Protein AF-A0A3B9GNB4-F1 (afdb_monomer)

Mean predicted aligned error: 7.54 Å

Structure (mmCIF, N/CA/C/O backbone):
data_AF-A0A3B9GNB4-F1
#
_entry.id   AF-A0A3B9GNB4-F1
#
loop_
_atom_site.group_PDB
_atom_site.id
_atom_site.type_symbol
_atom_site.label_atom_id
_atom_site.label_alt_id
_atom_site.label_comp_id
_atom_site.label_asym_id
_atom_site.label_entity_id
_atom_site.label_seq_id
_atom_site.pdbx_PDB_ins_code
_atom_site.Cartn_x
_atom_site.Cartn_y
_atom_site.Cartn_z
_atom_site.occupancy
_atom_site.B_iso_or_equiv
_atom_site.auth_seq_id
_atom_site.auth_comp_id
_atom_site.auth_asym_id
_atom_s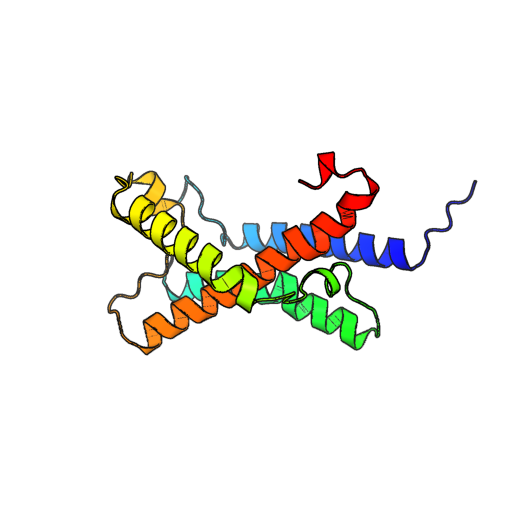ite.auth_atom_id
_atom_site.pdbx_PDB_model_num
ATOM 1 N N . MET A 1 1 ? 8.807 8.577 -39.989 1.00 37.34 1 MET A N 1
ATOM 2 C CA . MET A 1 1 ? 9.411 8.464 -38.647 1.00 37.34 1 MET A CA 1
ATOM 3 C C . MET A 1 1 ? 8.564 7.477 -37.866 1.00 37.34 1 MET A C 1
ATOM 5 O O . MET A 1 1 ? 7.540 7.846 -37.312 1.00 37.34 1 MET A O 1
ATOM 9 N N . THR A 1 2 ? 8.899 6.197 -37.976 1.00 40.16 2 THR A N 1
ATOM 10 C CA . THR A 1 2 ? 8.177 5.099 -37.331 1.00 40.16 2 THR A CA 1
ATOM 11 C C . THR A 1 2 ? 8.784 4.955 -35.944 1.00 40.16 2 THR A C 1
ATOM 13 O O . THR A 1 2 ? 9.951 4.590 -35.833 1.00 40.16 2 THR A O 1
ATOM 16 N N . ILE A 1 3 ? 8.049 5.335 -34.900 1.00 48.34 3 ILE A N 1
ATOM 17 C CA . ILE A 1 3 ? 8.491 5.140 -33.517 1.00 48.34 3 ILE A CA 1
ATOM 18 C C . ILE A 1 3 ? 8.383 3.637 -33.257 1.00 48.34 3 ILE A C 1
ATOM 20 O O . ILE A 1 3 ? 7.297 3.119 -33.008 1.00 48.34 3 ILE A O 1
ATOM 24 N N . ALA 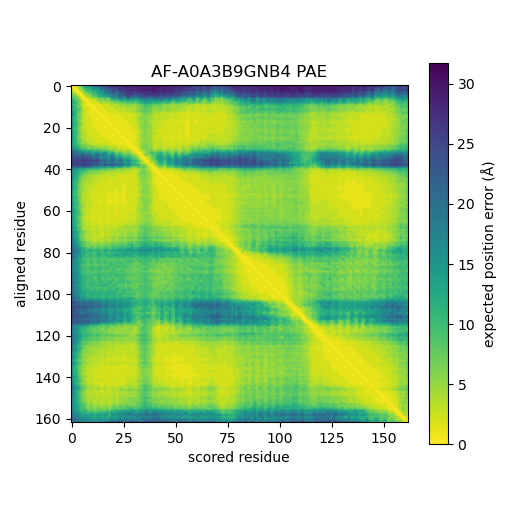A 1 4 ? 9.494 2.921 -33.405 1.00 44.78 4 ALA A N 1
ATOM 25 C CA . ALA A 1 4 ? 9.618 1.592 -32.838 1.00 44.78 4 ALA A CA 1
ATOM 26 C C . ALA A 1 4 ? 9.684 1.789 -31.321 1.00 44.78 4 ALA A C 1
ATOM 28 O O . ALA A 1 4 ? 10.707 2.224 -30.805 1.00 44.78 4 ALA A O 1
ATOM 29 N N . LEU A 1 5 ? 8.564 1.569 -30.630 1.00 53.25 5 LEU A N 1
ATOM 30 C CA . LEU A 1 5 ? 8.563 1.502 -29.173 1.00 53.25 5 LEU A CA 1
ATOM 31 C C . LEU A 1 5 ? 9.464 0.333 -28.780 1.00 53.25 5 LEU A C 1
ATOM 33 O O . LEU A 1 5 ? 9.232 -0.798 -29.221 1.00 53.25 5 LEU A O 1
ATOM 37 N N . GLU A 1 6 ? 10.504 0.601 -27.994 1.00 68.75 6 GLU A N 1
ATOM 38 C CA . GLU A 1 6 ? 11.316 -0.473 -27.440 1.00 68.75 6 GLU A CA 1
ATOM 39 C C . GLU A 1 6 ? 10.413 -1.355 -26.565 1.00 68.75 6 GLU A C 1
ATOM 41 O O . GLU A 1 6 ? 9.474 -0.880 -25.923 1.00 68.75 6 GLU A O 1
ATOM 46 N N . SER A 1 7 ? 10.661 -2.666 -26.533 1.00 70.12 7 SER A N 1
ATOM 47 C CA . SER A 1 7 ? 9.816 -3.616 -25.791 1.00 70.12 7 SER A CA 1
ATOM 48 C C . SER A 1 7 ? 9.641 -3.241 -24.314 1.00 70.12 7 SER A C 1
ATOM 50 O O . SER A 1 7 ? 8.627 -3.576 -23.706 1.00 70.12 7 SER A O 1
ATOM 52 N N . ASN A 1 8 ? 10.610 -2.521 -23.744 1.00 76.06 8 ASN A N 1
ATOM 53 C CA . ASN A 1 8 ? 10.569 -2.023 -22.375 1.00 76.06 8 ASN A CA 1
ATOM 54 C C . ASN A 1 8 ? 9.512 -0.917 -22.176 1.00 76.06 8 ASN A C 1
ATOM 56 O O . ASN A 1 8 ? 8.789 -0.940 -21.181 1.00 76.06 8 ASN A O 1
ATOM 60 N N . ASP A 1 9 ? 9.349 -0.012 -23.145 1.00 80.31 9 ASP A N 1
ATOM 61 C CA . ASP A 1 9 ? 8.367 1.081 -23.083 1.00 80.31 9 ASP A CA 1
ATOM 62 C C . ASP A 1 9 ? 6.933 0.545 -23.124 1.00 80.31 9 ASP A C 1
ATOM 64 O O . ASP A 1 9 ? 6.044 1.038 -22.424 1.00 80.31 9 ASP A O 1
ATOM 68 N N . LEU A 1 10 ? 6.708 -0.513 -23.909 1.00 84.06 10 LEU A N 1
ATOM 69 C CA . LEU A 1 10 ? 5.419 -1.202 -23.978 1.00 84.06 10 LEU A CA 1
ATOM 70 C C . LEU A 1 10 ? 5.070 -1.894 -22.655 1.00 84.06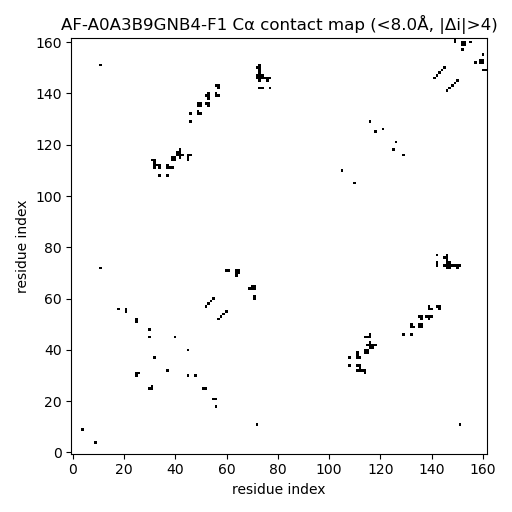 10 LEU A C 1
ATOM 72 O O . LEU A 1 10 ? 3.933 -1.788 -22.195 1.00 84.06 10 LEU A O 1
ATOM 76 N N . ILE A 1 11 ? 6.039 -2.562 -22.020 1.00 86.44 11 ILE A N 1
ATOM 77 C CA . ILE A 1 11 ? 5.849 -3.218 -20.716 1.00 86.44 11 ILE A CA 1
ATOM 78 C C . ILE A 1 11 ? 5.541 -2.177 -19.630 1.00 86.44 11 ILE A C 1
ATOM 80 O O . ILE A 1 11 ? 4.606 -2.359 -18.847 1.00 86.44 11 ILE A O 1
ATOM 84 N N . GLN A 1 12 ? 6.279 -1.065 -19.603 1.00 86.38 12 GLN A N 1
ATOM 85 C CA . GLN A 1 12 ? 6.041 0.029 -18.657 1.00 86.38 12 GLN A CA 1
ATOM 86 C C . GLN A 1 12 ? 4.673 0.681 -18.864 1.00 86.38 12 GLN A C 1
ATOM 88 O O . GLN A 1 12 ? 3.929 0.869 -17.899 1.00 86.38 12 GLN A O 1
ATOM 93 N N . SER A 1 13 ? 4.308 0.964 -20.116 1.00 88.44 13 SER A N 1
ATOM 94 C CA . SER A 1 13 ? 3.002 1.533 -20.466 1.00 88.44 13 SER A CA 1
ATOM 95 C C . SER A 1 13 ? 1.861 0.590 -20.082 1.00 88.44 13 SER A C 1
ATOM 97 O O . SER A 1 13 ? 0.874 1.021 -19.485 1.00 88.44 13 SER A O 1
ATOM 99 N N . GLY A 1 14 ? 2.010 -0.711 -20.351 1.00 91.31 14 GLY A N 1
ATOM 100 C CA . GLY A 1 14 ? 1.047 -1.733 -19.941 1.00 91.31 14 GLY A CA 1
ATOM 101 C C . GLY A 1 14 ? 0.883 -1.806 -18.422 1.00 91.31 14 GLY A C 1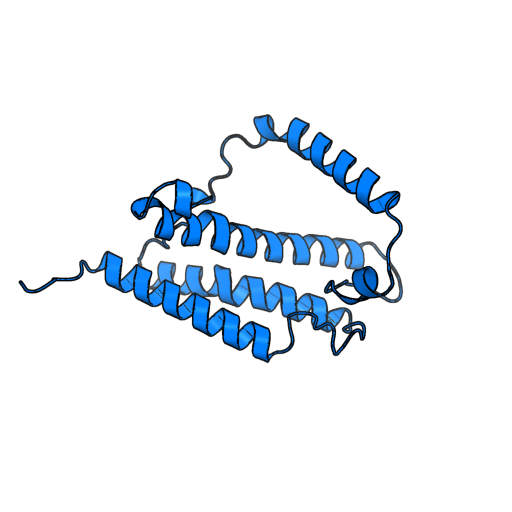
ATOM 102 O O . GLY A 1 14 ? -0.240 -1.894 -17.923 1.00 91.31 14 GLY A O 1
ATOM 103 N N . TYR A 1 15 ? 1.981 -1.695 -17.671 1.00 92.44 15 TYR A N 1
ATOM 104 C CA . TYR A 1 15 ? 1.923 -1.687 -16.212 1.00 92.44 15 TYR A CA 1
ATOM 105 C C . TYR A 1 15 ? 1.289 -0.404 -15.645 1.00 92.44 15 TYR A C 1
ATOM 107 O O . TYR A 1 15 ? 0.502 -0.475 -14.701 1.00 92.44 15 TYR A O 1
ATOM 115 N N . LEU A 1 16 ? 1.525 0.758 -16.260 1.00 91.81 16 LEU A N 1
ATOM 116 C CA . LEU A 1 16 ? 0.825 1.994 -15.899 1.00 91.81 16 LEU A CA 1
ATOM 117 C C . LEU A 1 16 ? -0.691 1.867 -16.118 1.00 91.81 16 LEU A C 1
ATOM 119 O O . LEU A 1 16 ? -1.474 2.240 -15.243 1.00 91.81 16 LEU A O 1
ATOM 123 N N . VAL A 1 17 ? -1.112 1.292 -17.251 1.00 93.94 17 VAL A N 1
ATOM 124 C CA . VAL A 1 17 ? -2.531 1.013 -17.523 1.00 93.94 17 VAL A CA 1
ATOM 125 C C . VAL A 1 17 ? -3.110 0.072 -16.467 1.00 93.94 17 VAL A C 1
ATOM 127 O O . VAL A 1 17 ? -4.197 0.343 -15.953 1.00 93.94 17 VAL A O 1
ATOM 130 N N . TRP A 1 18 ? -2.382 -0.984 -16.084 1.00 95.00 18 TRP A N 1
ATOM 131 C CA . TRP A 1 18 ? -2.789 -1.861 -14.983 1.00 95.00 18 TRP A CA 1
ATOM 132 C C . TRP A 1 18 ? -3.021 -1.078 -13.689 1.00 95.00 18 TRP A C 1
ATOM 134 O O . TRP A 1 18 ? -4.074 -1.236 -13.077 1.00 95.00 18 TRP A O 1
ATOM 144 N N . LEU A 1 19 ? -2.088 -0.211 -13.286 1.00 94.12 19 LEU A N 1
ATOM 145 C CA . LEU A 1 19 ? -2.221 0.576 -12.057 1.00 94.12 19 LEU A CA 1
ATOM 146 C C . LEU A 1 19 ? -3.443 1.496 -12.085 1.00 94.12 19 LEU A C 1
ATOM 148 O O . LEU A 1 19 ? -4.161 1.579 -11.089 1.00 94.12 19 LEU A O 1
ATOM 152 N N . ILE A 1 20 ? -3.717 2.140 -13.222 1.00 94.44 20 ILE A N 1
ATOM 153 C CA . ILE A 1 20 ? -4.904 2.987 -13.398 1.00 94.44 20 ILE A CA 1
ATOM 154 C C . ILE A 1 20 ? -6.180 2.150 -13.253 1.00 94.44 20 ILE A C 1
ATOM 156 O O . ILE A 1 20 ? -7.067 2.505 -12.475 1.00 94.44 20 ILE A O 1
ATOM 160 N N . VAL A 1 21 ? -6.270 1.020 -13.960 1.00 96.38 21 VAL A N 1
ATOM 161 C CA . VAL A 1 21 ? -7.445 0.135 -13.916 1.00 96.38 21 VAL A CA 1
ATOM 162 C C . VAL A 1 21 ? -7.639 -0.447 -12.516 1.00 96.38 21 VAL A C 1
ATOM 164 O O . VAL A 1 21 ? -8.749 -0.403 -11.984 1.00 96.38 21 VAL A O 1
ATOM 167 N N . ALA A 1 22 ? -6.568 -0.936 -11.890 1.00 95.88 22 ALA A N 1
ATOM 168 C CA . ALA A 1 22 ? -6.585 -1.459 -10.530 1.00 95.88 22 ALA A CA 1
ATOM 169 C C . ALA A 1 22 ? -7.026 -0.386 -9.526 1.00 95.88 22 ALA A C 1
ATOM 171 O O . ALA A 1 22 ? -7.806 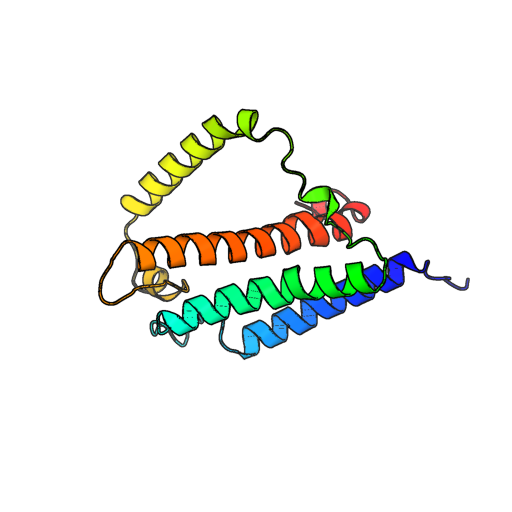-0.685 -8.625 1.00 95.88 22 ALA A O 1
ATOM 172 N N . TYR A 1 23 ? -6.598 0.867 -9.700 1.00 93.62 23 TYR A N 1
ATOM 173 C CA . TYR A 1 23 ? -7.004 1.987 -8.848 1.00 93.62 23 TYR A CA 1
ATOM 174 C C . TYR A 1 23 ? -8.471 2.348 -9.008 1.00 93.62 23 TYR A C 1
ATOM 176 O O . TYR A 1 23 ? -9.183 2.446 -8.007 1.00 93.62 23 TYR A O 1
ATOM 184 N N . VAL A 1 24 ? -8.965 2.447 -10.241 1.00 94.38 24 VAL A N 1
ATOM 185 C CA . VAL A 1 24 ? -10.393 2.672 -10.496 1.00 94.38 24 VAL A CA 1
ATOM 186 C C . VAL A 1 24 ? -11.235 1.535 -9.910 1.00 94.38 24 VAL A C 1
ATOM 188 O O . VAL A 1 24 ? -12.215 1.800 -9.214 1.00 94.38 24 VAL A O 1
ATOM 191 N N . ALA A 1 25 ? -10.834 0.278 -10.114 1.00 94.75 25 ALA A N 1
ATOM 192 C CA . ALA A 1 25 ? -11.521 -0.881 -9.547 1.00 94.75 25 ALA A CA 1
ATOM 193 C C . ALA A 1 25 ? -11.488 -0.876 -8.009 1.00 94.75 25 ALA A C 1
ATOM 195 O O . ALA A 1 25 ? -12.508 -1.119 -7.362 1.00 94.75 25 ALA A O 1
ATOM 196 N N . TYR A 1 26 ? -10.342 -0.542 -7.412 1.00 92.12 26 TYR A N 1
ATOM 197 C CA . TYR A 1 26 ? -10.184 -0.429 -5.964 1.00 92.12 26 TYR A CA 1
ATOM 198 C C . TYR A 1 26 ? -11.118 0.638 -5.380 1.00 92.12 26 TYR A C 1
ATOM 200 O O . TYR A 1 26 ? -11.835 0.365 -4.415 1.00 92.12 26 TYR A O 1
ATOM 208 N N . ILE A 1 27 ? -11.198 1.817 -6.003 1.00 89.12 27 ILE A N 1
ATOM 209 C CA . ILE A 1 27 ? -12.148 2.870 -5.617 1.00 89.12 27 ILE A CA 1
ATOM 210 C C . ILE A 1 27 ? -13.591 2.393 -5.771 1.00 89.12 27 ILE A C 1
ATOM 212 O O . ILE A 1 27 ? -14.389 2.589 -4.854 1.00 89.12 27 ILE A O 1
ATOM 216 N N . ALA A 1 28 ? -13.926 1.740 -6.887 1.00 90.38 28 ALA A N 1
ATOM 217 C CA . ALA A 1 28 ? -15.273 1.244 -7.163 1.00 90.38 28 ALA A CA 1
ATOM 218 C C . ALA A 1 28 ? -15.756 0.221 -6.124 1.00 90.38 28 ALA A C 1
ATOM 220 O O . ALA A 1 28 ? -16.955 0.119 -5.872 1.00 90.38 28 ALA A O 1
ATOM 221 N N . THR A 1 29 ? -14.842 -0.488 -5.452 1.00 88.88 29 THR A N 1
ATOM 222 C CA . THR A 1 29 ? -15.216 -1.367 -4.333 1.00 88.88 29 THR A CA 1
ATOM 223 C C . THR A 1 29 ? -15.696 -0.591 -3.099 1.00 88.88 29 THR A C 1
ATOM 225 O O . THR A 1 29 ? -16.226 -1.193 -2.164 1.00 88.88 29 THR A O 1
ATOM 228 N N . GLY A 1 30 ? -15.502 0.730 -3.064 1.00 84.44 30 GLY A N 1
ATOM 229 C CA . GLY A 1 30 ? -15.716 1.578 -1.897 1.00 84.44 30 GLY A CA 1
ATOM 230 C C . GLY A 1 30 ? -14.569 1.496 -0.894 1.00 84.44 30 GLY A C 1
ATOM 231 O O . GLY A 1 30 ? -14.785 1.771 0.283 1.00 84.44 30 GLY A O 1
ATOM 232 N N . ALA A 1 31 ? -13.366 1.071 -1.307 1.00 83.69 31 ALA A N 1
ATOM 233 C CA . ALA A 1 31 ? -12.213 0.913 -0.419 1.00 83.69 31 ALA A CA 1
ATOM 234 C C . ALA A 1 31 ? -11.675 2.251 0.125 1.00 83.69 31 ALA A C 1
ATOM 236 O O . ALA A 1 31 ? -11.219 2.306 1.271 1.00 83.69 31 ALA A O 1
ATOM 237 N N . LEU A 1 32 ? -11.821 3.345 -0.626 1.00 75.06 32 LEU A N 1
ATOM 238 C CA . LEU A 1 32 ? -11.541 4.687 -0.119 1.00 75.06 32 LEU A CA 1
ATOM 239 C C . LEU A 1 32 ? -12.721 5.219 0.712 1.00 75.06 32 LEU A C 1
ATOM 241 O O . LEU A 1 32 ? -13.869 5.111 0.274 1.00 75.06 32 LEU A O 1
ATOM 245 N N . PRO A 1 33 ? -12.467 5.790 1.902 1.00 63.72 33 PRO A N 1
ATOM 246 C CA . PRO A 1 33 ? -13.471 6.557 2.632 1.00 63.72 33 PRO A CA 1
ATOM 247 C C . PRO A 1 33 ? -13.973 7.726 1.779 1.00 63.72 33 PRO A C 1
ATOM 249 O O . PRO A 1 33 ? -13.208 8.332 1.032 1.00 63.72 33 PRO A O 1
ATOM 252 N N . SER A 1 34 ? -15.260 8.042 1.888 1.00 59.94 34 SER A N 1
ATOM 253 C CA . SER A 1 34 ? -15.872 9.194 1.227 1.00 59.94 34 SER A CA 1
ATOM 254 C C . SER A 1 34 ? -16.538 10.061 2.281 1.00 59.94 34 SER A C 1
ATOM 256 O O . SER A 1 34 ? -17.267 9.533 3.120 1.00 59.94 34 SER A O 1
ATOM 258 N N . ASP A 1 35 ? -16.382 11.382 2.171 1.00 57.41 35 ASP A N 1
ATOM 259 C CA . ASP A 1 35 ? -17.057 12.362 3.037 1.00 57.41 35 ASP A CA 1
ATOM 260 C C . ASP A 1 35 ? -18.587 12.174 3.064 1.00 57.41 35 ASP A C 1
ATOM 262 O O . ASP A 1 35 ? -19.263 12.562 4.014 1.00 57.41 35 ASP A O 1
ATOM 266 N N . LYS A 1 36 ? -19.147 11.543 2.021 1.00 53.38 36 LYS A N 1
ATOM 267 C CA . LYS A 1 36 ? -20.583 11.261 1.881 1.00 53.38 36 LYS A CA 1
ATOM 268 C C . LYS A 1 36 ? -21.044 10.010 2.639 1.00 53.38 36 LYS A C 1
ATOM 270 O O . LYS A 1 36 ? -22.243 9.841 2.843 1.00 53.38 36 LYS A O 1
ATOM 275 N N . GLN A 1 37 ? -20.125 9.134 3.051 1.00 54.97 37 GLN A N 1
ATOM 276 C CA . GLN A 1 37 ? -20.405 7.951 3.871 1.00 54.97 37 GLN A CA 1
ATOM 277 C C . GLN A 1 37 ? -19.417 7.874 5.047 1.00 54.97 37 GLN A C 1
ATOM 279 O O . GLN A 1 37 ? -18.547 7.004 5.063 1.00 54.97 37 GLN A O 1
ATOM 284 N N . PRO A 1 38 ? -19.573 8.730 6.075 1.00 56.81 38 PRO A N 1
ATOM 285 C CA . PRO A 1 38 ? -18.703 8.762 7.258 1.00 56.81 38 PRO A CA 1
ATOM 286 C C . PRO A 1 38 ? -18.857 7.528 8.173 1.00 56.81 38 PRO A C 1
ATOM 288 O O . PRO A 1 38 ? -18.410 7.525 9.321 1.00 56.81 38 PRO A O 1
ATOM 291 N N . PHE A 1 39 ? -19.529 6.471 7.706 1.00 55.59 39 PHE A N 1
ATOM 292 C CA . PHE A 1 39 ? -19.796 5.280 8.494 1.00 55.59 39 PHE A CA 1
ATOM 293 C C . PHE A 1 39 ? -18.550 4.401 8.590 1.00 55.59 39 PHE A C 1
ATOM 295 O O . PHE A 1 39 ? -17.946 4.009 7.591 1.00 55.59 39 PHE A O 1
ATOM 302 N N . ARG A 1 40 ? -18.198 4.048 9.831 1.00 69.50 40 ARG A N 1
ATOM 303 C CA . ARG A 1 40 ? -17.129 3.095 10.140 1.00 69.50 40 ARG A CA 1
ATOM 304 C C . ARG A 1 40 ? -17.316 1.807 9.347 1.00 69.50 40 ARG A C 1
ATOM 306 O O . ARG A 1 40 ? -18.315 1.106 9.504 1.00 69.50 40 ARG A O 1
ATOM 313 N N . LYS A 1 41 ? -16.294 1.446 8.578 1.00 79.88 41 LYS A N 1
ATOM 314 C CA . LYS A 1 41 ? -16.216 0.122 7.970 1.00 79.88 41 LYS A CA 1
ATOM 315 C C . LYS A 1 41 ? -16.040 -0.951 9.048 1.00 79.88 41 LYS A C 1
ATOM 317 O O . LYS A 1 41 ? -15.317 -0.724 10.022 1.00 79.88 41 LYS A O 1
ATOM 322 N N . PRO A 1 42 ? -16.633 -2.143 8.867 1.00 86.56 42 PRO A N 1
ATOM 323 C CA . PRO A 1 42 ? -16.329 -3.286 9.713 1.00 86.56 42 PRO A CA 1
ATOM 324 C C . PRO A 1 42 ? -14.816 -3.570 9.720 1.00 86.56 42 PRO A C 1
ATOM 326 O O . PRO A 1 42 ? -14.189 -3.491 8.662 1.00 86.56 42 PRO A O 1
ATOM 329 N N . PRO A 1 43 ? -14.216 -3.976 10.854 1.00 89.19 43 PRO A N 1
ATOM 330 C CA . PRO A 1 43 ? -12.775 -4.230 10.933 1.00 89.19 43 PRO A CA 1
ATOM 331 C C . PRO A 1 43 ? -12.270 -5.233 9.886 1.00 89.19 43 PRO A C 1
ATOM 333 O O . PRO A 1 43 ? -11.228 -5.019 9.279 1.00 89.19 43 PRO A O 1
ATOM 336 N N . LEU A 1 44 ? -13.038 -6.293 9.607 1.00 90.75 44 LEU A N 1
ATOM 337 C CA . LEU A 1 44 ? -12.703 -7.252 8.549 1.00 90.75 44 LEU A CA 1
ATOM 338 C C . LEU A 1 44 ? -12.625 -6.583 7.172 1.00 90.75 44 LEU A C 1
ATOM 340 O O . LEU A 1 44 ? -11.723 -6.882 6.398 1.00 90.75 44 LEU A O 1
ATOM 344 N N . ARG A 1 45 ? -13.539 -5.652 6.880 1.00 90.50 45 ARG A N 1
ATOM 345 C CA . ARG A 1 45 ? -13.557 -4.943 5.602 1.00 90.50 45 ARG A CA 1
ATOM 346 C C . ARG A 1 45 ? -12.309 -4.081 5.422 1.00 90.50 45 ARG A C 1
ATOM 348 O O . ARG A 1 45 ? -11.736 -4.093 4.344 1.00 90.50 45 ARG A O 1
ATOM 355 N N . VAL A 1 46 ? -11.857 -3.406 6.480 1.00 90.31 46 VAL A N 1
ATOM 356 C CA . VAL A 1 46 ? -10.609 -2.621 6.460 1.00 90.31 46 VAL A CA 1
ATOM 357 C C . VAL A 1 46 ? -9.403 -3.503 6.129 1.00 90.31 46 VAL A C 1
ATOM 359 O O . VAL A 1 46 ? -8.571 -3.124 5.309 1.00 90.31 46 VAL A O 1
ATOM 362 N N . LEU A 1 47 ? -9.322 -4.695 6.724 1.00 93.31 47 LEU A N 1
ATOM 363 C CA . LEU A 1 47 ? -8.240 -5.641 6.441 1.00 93.31 47 LEU A CA 1
ATOM 364 C C . LEU A 1 47 ? -8.288 -6.158 5.002 1.00 93.31 47 LEU A C 1
ATOM 366 O O . LEU A 1 47 ? -7.247 -6.242 4.357 1.00 93.31 47 LEU A O 1
ATOM 370 N N . VAL A 1 48 ? -9.485 -6.479 4.501 1.00 94.25 48 VAL A N 1
ATOM 371 C CA . VAL A 1 48 ? -9.691 -6.913 3.112 1.00 94.25 48 VAL A CA 1
ATOM 372 C C . VAL A 1 48 ? -9.305 -5.809 2.133 1.00 94.25 48 VAL A C 1
ATOM 374 O O . VAL A 1 48 ? -8.609 -6.098 1.168 1.00 94.25 48 VAL A O 1
ATOM 377 N N . ASP A 1 49 ? -9.685 -4.557 2.396 1.00 93.50 49 ASP A N 1
ATOM 378 C CA . ASP A 1 49 ? -9.313 -3.417 1.551 1.00 93.50 49 ASP A CA 1
ATOM 379 C C . ASP A 1 49 ? -7.776 -3.257 1.512 1.00 93.50 49 ASP A C 1
ATOM 381 O O . ASP A 1 49 ? -7.181 -3.214 0.436 1.00 93.50 49 ASP A O 1
ATOM 385 N N . ARG A 1 50 ? -7.097 -3.278 2.670 1.00 94.00 50 ARG A N 1
ATOM 386 C CA . ARG A 1 50 ? -5.625 -3.169 2.738 1.00 94.00 50 ARG A CA 1
ATOM 387 C C . ARG A 1 50 ? -4.904 -4.328 2.049 1.00 94.00 50 ARG A C 1
ATOM 389 O O . ARG A 1 50 ? -3.942 -4.103 1.317 1.00 94.00 50 ARG A O 1
ATOM 396 N N . LEU A 1 51 ? -5.366 -5.560 2.269 1.00 96.06 51 LEU A N 1
ATOM 397 C CA . LEU A 1 51 ? -4.796 -6.743 1.626 1.00 96.06 51 LEU A CA 1
ATOM 398 C C . LEU A 1 51 ? -5.056 -6.734 0.116 1.00 96.06 51 LEU A C 1
ATOM 400 O O . LEU A 1 51 ? -4.159 -7.052 -0.657 1.00 96.06 51 LEU A O 1
ATOM 404 N N . GLY A 1 52 ? -6.256 -6.333 -0.304 1.00 96.06 52 GLY A N 1
ATOM 405 C CA . GLY A 1 52 ? -6.616 -6.179 -1.710 1.00 96.06 52 GLY A CA 1
ATOM 406 C C . GLY A 1 52 ? -5.723 -5.163 -2.415 1.00 96.06 52 GLY A C 1
ATOM 407 O O . GLY A 1 52 ? -5.235 -5.446 -3.506 1.00 96.06 52 GLY A O 1
ATOM 408 N N . PHE A 1 53 ? -5.429 -4.035 -1.761 1.00 95.69 53 PHE A N 1
ATOM 409 C CA . PHE A 1 53 ? -4.452 -3.069 -2.258 1.00 95.69 53 PHE A CA 1
ATOM 410 C C . PHE A 1 53 ? -3.060 -3.704 -2.397 1.00 95.69 53 PHE A C 1
ATOM 412 O O . PHE A 1 53 ? -2.475 -3.682 -3.476 1.00 95.69 53 PHE A O 1
ATOM 419 N N . PHE A 1 54 ? -2.542 -4.353 -1.351 1.00 97.38 54 PHE A N 1
ATOM 420 C CA . PHE A 1 54 ? -1.240 -5.026 -1.431 1.00 97.38 54 PHE A CA 1
ATOM 421 C C . PHE A 1 54 ? -1.169 -6.053 -2.576 1.00 97.38 54 PHE A C 1
ATOM 423 O O . PHE A 1 54 ? -0.194 -6.089 -3.328 1.00 97.38 54 PHE A O 1
ATOM 430 N N . ILE A 1 55 ? -2.216 -6.862 -2.750 1.00 97.69 55 ILE A N 1
ATOM 431 C CA . ILE A 1 55 ? -2.264 -7.871 -3.810 1.00 97.69 55 ILE A CA 1
ATOM 432 C C . ILE A 1 55 ? -2.296 -7.212 -5.190 1.00 97.69 55 ILE A C 1
ATOM 434 O O . ILE A 1 55 ? -1.458 -7.532 -6.027 1.00 97.69 55 ILE A O 1
ATOM 438 N N . ALA A 1 56 ? -3.231 -6.293 -5.435 1.00 97.00 56 ALA A N 1
ATOM 439 C CA . ALA A 1 56 ? -3.441 -5.717 -6.762 1.00 97.00 56 ALA A CA 1
ATOM 440 C C . ALA A 1 56 ? -2.279 -4.820 -7.224 1.00 97.00 56 ALA A C 1
ATOM 442 O O . ALA A 1 56 ? -1.975 -4.775 -8.416 1.00 97.00 56 ALA A O 1
ATOM 443 N N . PHE A 1 57 ? -1.626 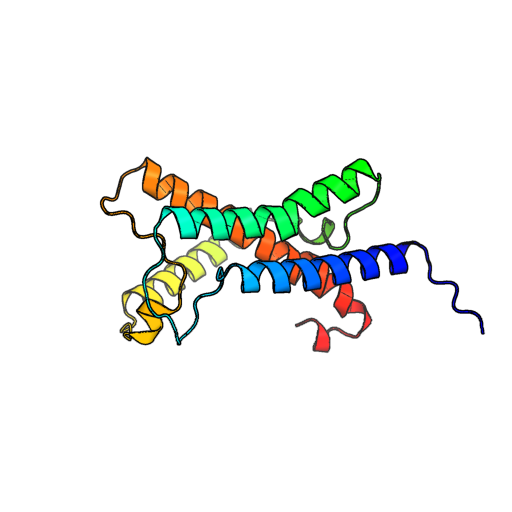-4.124 -6.291 1.00 95.75 57 PHE A N 1
ATOM 444 C CA . PHE A 1 57 ? -0.615 -3.110 -6.601 1.00 95.75 57 PHE A CA 1
ATOM 445 C C . PHE A 1 57 ? 0.828 -3.582 -6.427 1.00 95.75 57 PHE A C 1
ATOM 447 O O . PHE A 1 57 ? 1.740 -2.921 -6.913 1.00 95.75 57 PHE A O 1
ATOM 454 N N . PHE A 1 58 ? 1.050 -4.716 -5.759 1.00 95.56 58 PHE A N 1
ATOM 455 C CA . PHE A 1 58 ? 2.391 -5.261 -5.570 1.00 95.56 58 PHE A CA 1
ATOM 456 C C . PHE A 1 58 ? 2.461 -6.755 -5.883 1.00 95.56 58 PHE A C 1
ATOM 458 O O . PHE A 1 58 ? 3.144 -7.143 -6.827 1.00 95.56 58 PHE A O 1
ATOM 465 N N . ALA A 1 59 ? 1.751 -7.603 -5.131 1.00 96.56 59 ALA A N 1
ATOM 466 C CA . ALA A 1 59 ? 1.997 -9.047 -5.181 1.00 96.56 59 ALA A CA 1
ATOM 467 C C . ALA A 1 59 ? 1.621 -9.687 -6.527 1.00 96.56 59 ALA A C 1
ATOM 469 O O . ALA A 1 59 ? 2.386 -10.490 -7.060 1.00 96.56 59 ALA A O 1
ATOM 470 N N . LEU A 1 60 ? 0.460 -9.332 -7.088 1.00 96.75 60 LEU A N 1
ATOM 471 C CA . LEU A 1 60 ? 0.005 -9.857 -8.374 1.00 96.75 60 LEU A CA 1
ATOM 472 C C . LEU A 1 60 ? 0.889 -9.358 -9.529 1.00 96.75 60 LEU A C 1
ATOM 474 O O . LEU A 1 60 ? 1.371 -10.203 -10.283 1.00 96.75 60 LEU A O 1
ATOM 478 N N . PRO A 1 61 ? 1.183 -8.050 -9.661 1.00 95.25 61 PRO A N 1
ATOM 479 C CA . PRO A 1 61 ? 2.173 -7.585 -10.625 1.00 95.25 61 PRO A CA 1
ATOM 480 C C . PRO A 1 61 ? 3.532 -8.279 -10.477 1.00 95.25 61 PRO A C 1
ATOM 482 O O . PRO A 1 61 ? 4.041 -8.815 -11.456 1.00 95.25 61 PRO A O 1
ATOM 485 N N . LEU A 1 62 ? 4.090 -8.365 -9.265 1.00 94.62 62 LEU A N 1
ATOM 486 C CA . LEU A 1 62 ? 5.366 -9.045 -9.028 1.00 94.62 62 LEU A CA 1
ATOM 487 C C . LEU A 1 62 ? 5.337 -10.500 -9.520 1.00 94.62 62 LEU A C 1
ATOM 489 O O . LEU A 1 62 ? 6.274 -10.953 -10.179 1.00 94.62 62 LEU A O 1
ATOM 493 N N . LEU A 1 63 ? 4.253 -11.229 -9.247 1.00 96.31 63 LEU A N 1
ATOM 494 C CA . LEU A 1 63 ? 4.071 -12.593 -9.737 1.00 96.31 63 LEU A CA 1
ATOM 495 C C . LEU A 1 63 ? 4.029 -12.645 -11.273 1.00 96.31 63 LEU A C 1
ATOM 497 O O . LEU A 1 63 ? 4.709 -13.467 -11.874 1.00 96.31 63 LEU A O 1
ATOM 501 N N . VAL A 1 64 ? 3.271 -11.760 -11.922 1.00 95.75 64 VAL A N 1
ATOM 502 C CA . VAL A 1 64 ? 3.175 -11.721 -13.392 1.00 95.75 64 VAL A CA 1
ATOM 503 C C . VAL A 1 64 ? 4.537 -11.434 -14.025 1.00 95.75 64 VAL A C 1
ATOM 505 O O . VAL A 1 64 ? 4.941 -12.142 -14.944 1.00 95.75 64 VAL A O 1
ATOM 508 N N . PHE A 1 65 ? 5.269 -10.446 -13.510 1.00 94.50 65 PHE A N 1
ATOM 509 C CA . PHE A 1 65 ? 6.598 -10.094 -14.011 1.00 94.50 65 PHE A CA 1
ATOM 510 C C . PHE A 1 65 ? 7.607 -11.230 -13.809 1.00 94.50 65 PHE A C 1
ATOM 512 O O . PHE A 1 65 ? 8.335 -11.569 -14.741 1.00 94.50 65 PHE A O 1
ATOM 519 N N . THR A 1 66 ? 7.612 -11.873 -12.637 1.00 94.25 66 THR A N 1
ATOM 520 C CA . THR A 1 66 ? 8.515 -13.005 -12.366 1.00 94.25 66 THR A CA 1
ATOM 521 C C . THR A 1 66 ? 8.208 -14.215 -13.247 1.00 94.25 66 THR A C 1
ATOM 523 O O . THR A 1 66 ? 9.134 -14.797 -13.808 1.00 94.25 66 THR A O 1
ATOM 526 N N . LEU A 1 67 ? 6.931 -14.561 -13.442 1.00 96.56 67 LEU A N 1
ATOM 527 C CA . LEU A 1 67 ? 6.523 -15.652 -14.336 1.00 96.56 67 LEU A CA 1
ATOM 528 C C . LEU A 1 67 ? 6.819 -15.354 -15.812 1.00 96.56 67 LEU A C 1
ATOM 530 O O . LEU A 1 67 ? 7.131 -16.274 -16.564 1.00 96.56 67 LEU A O 1
ATOM 534 N N . ALA A 1 68 ? 6.758 -14.086 -16.222 1.00 94.56 68 ALA A N 1
ATOM 535 C CA . ALA A 1 68 ? 7.128 -13.652 -17.569 1.00 94.56 68 ALA A CA 1
ATOM 536 C C . ALA A 1 68 ? 8.652 -13.544 -17.784 1.00 94.56 68 ALA A C 1
ATOM 538 O O . ALA A 1 68 ? 9.093 -13.280 -18.902 1.00 94.56 68 ALA A O 1
ATOM 539 N N . GLY A 1 69 ? 9.464 -13.725 -16.734 1.00 93.81 69 GLY A N 1
ATOM 540 C CA . GLY A 1 69 ? 10.915 -13.532 -16.791 1.00 93.81 69 GLY A CA 1
ATOM 541 C C . GLY A 1 69 ? 11.335 -12.069 -16.977 1.00 93.81 69 GLY A C 1
ATOM 542 O O . GLY A 1 69 ? 12.443 -11.801 -17.441 1.00 93.81 69 GLY A O 1
ATOM 543 N N . TRP A 1 70 ? 10.462 -11.116 -16.643 1.00 91.81 70 TRP A N 1
ATOM 544 C CA . TRP A 1 70 ? 10.710 -9.682 -16.782 1.00 91.81 70 TRP A CA 1
ATOM 545 C C . TRP A 1 70 ? 11.095 -9.042 -15.451 1.00 91.81 70 TRP A C 1
ATOM 547 O O . TRP A 1 70 ? 10.606 -9.408 -14.382 1.00 91.81 70 TRP A O 1
ATOM 557 N N . SER A 1 71 ? 11.937 -8.012 -15.519 1.00 88.19 71 SER A N 1
ATOM 558 C CA . SER A 1 71 ? 12.194 -7.147 -14.372 1.00 88.19 71 SER A CA 1
ATOM 559 C C . SER A 1 71 ? 11.015 -6.204 -14.160 1.00 88.19 71 SER A C 1
ATOM 561 O O . SER A 1 71 ? 10.639 -5.467 -15.071 1.00 88.19 71 SER A O 1
ATOM 563 N N . MET A 1 72 ? 10.466 -6.186 -12.950 1.00 88.12 72 MET A N 1
ATOM 564 C CA . MET A 1 72 ? 9.413 -5.245 -12.596 1.00 88.12 72 MET A CA 1
ATOM 565 C C . MET A 1 72 ? 9.980 -3.814 -12.489 1.00 88.12 72 MET A C 1
ATOM 567 O O . MET A 1 72 ? 10.897 -3.587 -11.690 1.00 88.12 72 MET A O 1
ATOM 571 N N . PRO A 1 73 ? 9.462 -2.834 -13.256 1.00 88.12 73 PRO A N 1
ATOM 572 C CA . PRO A 1 73 ? 9.954 -1.461 -13.202 1.00 88.12 73 PRO A CA 1
ATOM 573 C C . PRO A 1 73 ? 9.786 -0.857 -11.801 1.00 88.12 73 PRO A C 1
ATOM 575 O O . PRO A 1 73 ? 8.777 -1.083 -11.134 1.00 88.12 73 PRO A O 1
ATOM 578 N N . GLY A 1 74 ? 10.787 -0.106 -11.333 1.00 85.19 74 GLY A N 1
ATOM 579 C CA . GLY A 1 74 ? 10.780 0.497 -9.993 1.00 85.19 74 GLY A CA 1
ATOM 580 C C . GLY A 1 74 ? 11.003 -0.478 -8.825 1.00 85.19 74 GLY A C 1
ATOM 581 O O . GLY A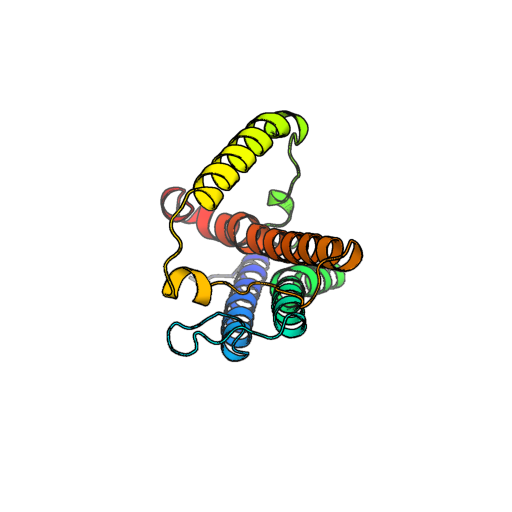 1 74 ? 11.020 -0.057 -7.668 1.00 85.19 74 GLY A O 1
ATOM 582 N N . TYR A 1 75 ? 11.200 -1.777 -9.079 1.00 86.38 75 TYR A N 1
ATOM 583 C CA . TYR A 1 75 ? 11.456 -2.746 -8.005 1.00 86.38 75 TYR A CA 1
ATOM 584 C C . TYR A 1 75 ? 12.833 -2.543 -7.361 1.00 86.38 75 TYR A C 1
ATOM 586 O O . TYR A 1 75 ? 12.970 -2.617 -6.145 1.00 86.38 75 TYR A O 1
ATOM 594 N N . ALA A 1 76 ? 13.851 -2.205 -8.157 1.00 83.19 76 ALA A N 1
ATOM 595 C CA . ALA A 1 76 ? 15.204 -1.951 -7.655 1.00 83.19 76 ALA A CA 1
ATOM 596 C C . ALA A 1 76 ? 15.279 -0.749 -6.688 1.00 83.19 76 ALA A C 1
ATOM 598 O O . ALA A 1 76 ? 16.127 -0.725 -5.798 1.00 83.19 76 ALA A O 1
ATOM 599 N N . SER A 1 77 ? 14.364 0.218 -6.811 1.00 77.62 77 SER A N 1
ATOM 600 C CA . SER A 1 77 ? 14.243 1.362 -5.893 1.00 77.62 77 SER A CA 1
ATOM 601 C C . SER A 1 77 ? 13.696 1.001 -4.508 1.00 77.62 77 SER A C 1
ATOM 603 O O . SER A 1 77 ? 13.781 1.825 -3.605 1.00 77.62 77 SER A O 1
ATOM 605 N N . LEU A 1 78 ? 13.193 -0.223 -4.299 1.00 75.81 78 LEU A N 1
ATOM 606 C CA . LEU A 1 78 ? 12.785 -0.722 -2.977 1.00 75.81 78 LEU A CA 1
ATOM 607 C C . LEU A 1 78 ? 13.954 -1.207 -2.104 1.00 75.81 78 LEU A C 1
ATOM 609 O O . LEU A 1 78 ? 13.728 -1.817 -1.057 1.00 75.81 78 LEU A O 1
ATOM 613 N N . GLY A 1 79 ? 15.202 -0.996 -2.527 1.00 74.75 79 GLY A N 1
ATOM 614 C CA . GLY A 1 79 ? 16.371 -1.403 -1.754 1.00 74.75 79 GLY A CA 1
ATOM 615 C C . GLY A 1 79 ? 16.331 -0.856 -0.323 1.00 74.75 79 GLY A C 1
ATOM 616 O O . GLY A 1 79 ? 16.061 0.320 -0.103 1.00 74.75 79 GLY A O 1
ATOM 617 N N . MET A 1 80 ? 16.656 -1.701 0.663 1.00 69.81 80 MET A N 1
ATOM 618 C CA . MET A 1 80 ? 16.686 -1.301 2.081 1.00 69.81 80 MET A CA 1
ATOM 619 C C . MET A 1 80 ? 17.779 -0.266 2.404 1.00 69.81 80 MET A C 1
ATOM 621 O O . MET A 1 80 ? 17.794 0.279 3.508 1.00 69.81 80 MET A O 1
ATOM 625 N N . GLY A 1 81 ? 18.691 -0.001 1.461 1.00 80.75 81 GLY A N 1
ATOM 626 C CA . GLY A 1 81 ? 19.820 0.904 1.647 1.00 80.75 81 GLY A CA 1
ATOM 627 C C . GLY A 1 81 ? 20.625 0.535 2.894 1.00 80.75 81 GLY A C 1
ATOM 628 O O . GLY A 1 81 ? 20.986 -0.623 3.092 1.00 80.75 81 GLY A O 1
ATOM 629 N N . GLU A 1 82 ? 20.863 1.523 3.756 1.00 85.06 82 GLU A N 1
ATOM 630 C CA . GLU A 1 82 ? 21.511 1.354 5.061 1.00 85.06 82 GLU A CA 1
ATOM 631 C C . GLU A 1 82 ? 20.489 1.547 6.196 1.00 85.06 82 GLU A C 1
ATOM 633 O O . GLU A 1 82 ? 20.403 2.635 6.776 1.00 85.06 82 GLU A O 1
ATOM 638 N N . PRO A 1 83 ? 19.695 0.522 6.557 1.00 83.94 83 PRO A N 1
ATOM 639 C CA . PRO A 1 83 ? 18.574 0.689 7.485 1.00 83.94 83 PRO A CA 1
ATOM 640 C C . PRO A 1 83 ? 19.021 1.181 8.868 1.00 83.94 83 PRO A C 1
ATOM 642 O O . PRO A 1 83 ? 18.329 1.974 9.505 1.00 83.94 83 PRO A O 1
ATOM 645 N N . MET A 1 84 ? 20.214 0.777 9.316 1.00 92.75 84 MET A N 1
ATOM 646 C CA . MET A 1 84 ? 20.764 1.197 10.610 1.00 92.75 84 MET A CA 1
ATOM 647 C C . MET A 1 84 ? 21.052 2.701 10.673 1.00 92.75 84 MET A C 1
ATOM 649 O O . MET A 1 84 ? 20.842 3.318 11.715 1.00 92.75 84 MET A O 1
ATOM 653 N N . ARG A 1 85 ? 21.462 3.317 9.556 1.00 92.56 85 ARG A N 1
ATOM 654 C CA . ARG A 1 85 ? 21.707 4.765 9.474 1.00 92.56 85 ARG A CA 1
ATOM 655 C C . ARG A 1 85 ? 20.420 5.573 9.650 1.00 92.56 85 ARG A C 1
ATOM 657 O O . ARG A 1 85 ? 20.446 6.674 10.194 1.00 92.56 85 ARG A O 1
ATOM 664 N N . TRP A 1 86 ? 19.295 5.013 9.215 1.00 88.12 86 TRP A N 1
ATOM 665 C CA . TRP A 1 86 ? 17.984 5.653 9.277 1.00 88.12 86 TRP A CA 1
ATOM 666 C C . TRP A 1 86 ? 17.193 5.322 10.540 1.00 88.12 86 TRP A C 1
ATOM 668 O O . TRP A 1 86 ? 16.164 5.954 10.779 1.00 88.12 86 TRP A O 1
ATOM 678 N N . LEU A 1 87 ? 17.668 4.396 11.377 1.00 91.00 87 LEU A N 1
ATOM 679 C CA . LEU A 1 87 ? 16.946 3.952 12.566 1.00 91.00 87 LEU A CA 1
ATOM 680 C C . LEU A 1 87 ? 16.654 5.110 13.531 1.00 91.00 87 LEU A C 1
ATOM 682 O O . LEU A 1 87 ? 15.495 5.348 13.864 1.00 91.00 87 LEU A O 1
ATOM 686 N N . ALA A 1 88 ? 17.678 5.861 13.947 1.00 94.56 88 ALA A N 1
ATOM 687 C CA . ALA A 1 88 ? 17.499 6.961 14.896 1.00 94.56 88 ALA A CA 1
ATOM 688 C C . ALA A 1 88 ? 16.605 8.096 14.344 1.00 94.56 88 ALA A C 1
ATOM 690 O O . ALA A 1 88 ? 15.652 8.464 15.035 1.00 94.56 88 ALA A O 1
ATOM 691 N N . PRO A 1 89 ? 16.806 8.603 13.107 1.00 94.00 89 PRO A N 1
ATOM 692 C CA . PRO A 1 89 ? 15.879 9.558 12.496 1.00 94.00 89 PRO A CA 1
ATOM 693 C C . PRO A 1 89 ? 14.441 9.034 12.399 1.00 94.00 89 PRO A C 1
ATOM 695 O O . PRO A 1 89 ? 13.503 9.758 12.725 1.00 94.00 89 PRO A O 1
ATOM 698 N N . THR A 1 90 ? 14.258 7.769 12.008 1.00 89.88 90 THR A N 1
ATOM 699 C CA . THR A 1 90 ? 12.928 7.153 11.878 1.00 89.88 90 THR A CA 1
ATOM 700 C C . THR A 1 90 ? 12.221 7.083 13.224 1.00 89.88 90 THR A C 1
ATOM 702 O O . THR A 1 90 ? 11.051 7.454 13.317 1.00 89.88 90 THR A O 1
ATOM 705 N N . LEU A 1 91 ? 12.920 6.661 14.283 1.00 93.38 91 LEU A N 1
ATOM 706 C CA . LEU A 1 91 ? 12.365 6.633 15.637 1.00 93.38 91 LEU A CA 1
ATOM 707 C C . LEU A 1 91 ? 12.034 8.043 16.136 1.00 93.38 91 LEU A C 1
ATOM 709 O O . LEU A 1 91 ? 10.955 8.247 16.690 1.00 93.38 91 LEU A O 1
ATOM 713 N N . GLY A 1 92 ? 12.913 9.019 15.890 1.00 96.50 92 GLY A N 1
ATOM 714 C CA . GLY A 1 92 ? 12.687 10.418 16.259 1.00 96.50 92 GLY A CA 1
ATOM 715 C C . GLY A 1 92 ? 11.451 11.014 15.581 1.00 96.50 92 GLY A C 1
ATOM 716 O O . GLY A 1 92 ? 10.580 11.564 16.255 1.00 96.50 92 GLY A O 1
ATOM 717 N N . ILE A 1 93 ? 11.327 10.843 14.261 1.00 94.44 93 ILE A N 1
ATOM 718 C CA . ILE A 1 93 ? 10.166 11.315 13.491 1.00 94.44 93 ILE A CA 1
ATOM 719 C C . ILE A 1 93 ? 8.899 10.564 13.907 1.00 94.44 93 ILE A C 1
ATOM 721 O O . ILE A 1 93 ? 7.855 11.189 14.065 1.00 94.44 93 ILE A O 1
ATOM 725 N N . SER A 1 94 ? 8.977 9.251 14.139 1.00 90.75 94 SER A N 1
ATOM 726 C CA . SER A 1 94 ? 7.824 8.452 14.580 1.00 90.75 94 SER A CA 1
ATOM 727 C C . SER A 1 94 ? 7.322 8.893 15.954 1.00 90.75 94 SER A C 1
ATOM 729 O O . SER A 1 94 ? 6.117 9.046 16.144 1.00 90.75 94 SER A O 1
ATOM 731 N N . ALA A 1 95 ? 8.229 9.148 16.901 1.00 94.06 95 ALA A N 1
ATOM 732 C CA . ALA A 1 95 ? 7.882 9.657 18.225 1.00 94.06 95 ALA A CA 1
ATOM 733 C C . ALA A 1 95 ? 7.262 11.061 18.146 1.00 94.06 95 ALA A C 1
ATOM 735 O O . ALA A 1 95 ? 6.249 11.322 18.797 1.00 94.06 95 ALA A O 1
ATOM 736 N N . LEU A 1 96 ? 7.820 11.943 17.310 1.00 95.56 96 LEU A N 1
ATOM 737 C CA . LEU A 1 96 ? 7.276 13.279 17.073 1.00 95.56 96 LEU A CA 1
ATOM 738 C C . LEU A 1 96 ? 5.881 13.219 16.434 1.00 95.56 96 LEU A C 1
ATOM 740 O O . LEU A 1 96 ? 4.955 13.865 16.920 1.00 95.56 96 LEU A O 1
ATOM 744 N N . ALA A 1 97 ? 5.709 12.419 15.382 1.00 89.12 97 ALA A N 1
ATOM 745 C CA . ALA A 1 97 ? 4.427 12.225 14.713 1.00 89.12 97 ALA A CA 1
ATOM 746 C C . ALA A 1 97 ? 3.378 11.642 15.670 1.00 89.12 97 ALA A C 1
ATOM 748 O O . ALA A 1 97 ? 2.235 12.105 15.690 1.00 89.12 97 ALA A O 1
ATOM 749 N N . PHE A 1 98 ? 3.773 10.678 16.509 1.00 88.94 98 PHE A N 1
ATOM 750 C CA . PHE A 1 98 ? 2.916 10.142 17.561 1.00 88.94 98 PHE A CA 1
ATOM 751 C C . PHE A 1 98 ? 2.504 11.231 18.553 1.00 88.94 98 PHE A C 1
ATOM 753 O O . PHE A 1 98 ? 1.315 11.369 18.826 1.00 88.94 98 PHE A O 1
ATOM 760 N N . ALA A 1 99 ? 3.449 12.036 19.049 1.00 92.62 99 ALA A N 1
ATOM 761 C CA . ALA A 1 99 ? 3.153 13.126 19.974 1.00 92.62 99 ALA A CA 1
ATOM 762 C C . ALA A 1 99 ? 2.168 14.134 19.358 1.00 92.62 99 ALA A C 1
ATOM 764 O O . ALA A 1 99 ? 1.146 14.442 19.970 1.00 92.62 99 ALA A O 1
ATOM 765 N N . ILE A 1 100 ? 2.412 14.578 18.120 1.00 91.31 100 ILE A N 1
ATOM 766 C CA . ILE A 1 100 ? 1.506 15.479 17.393 1.00 91.31 100 ILE A CA 1
ATOM 767 C C . ILE A 1 100 ? 0.110 14.857 17.279 1.00 91.31 100 ILE A C 1
ATOM 769 O O . ILE A 1 100 ? -0.875 15.482 17.665 1.00 91.31 100 ILE A O 1
ATOM 773 N N . GLY A 1 101 ? 0.010 13.612 16.807 1.00 85.44 101 GLY A N 1
ATOM 774 C CA . GLY A 1 101 ? -1.272 12.924 16.632 1.00 85.44 101 GLY A CA 1
ATOM 775 C C . GLY A 1 101 ? -1.996 12.589 17.942 1.00 85.44 101 GLY A C 1
ATOM 776 O O . GLY A 1 101 ? -3.221 12.418 17.941 1.00 85.44 101 GLY A O 1
ATOM 777 N N . PHE A 1 102 ? -1.261 12.485 19.050 1.00 86.81 102 PHE A N 1
ATOM 778 C CA . PHE A 1 102 ? -1.802 12.258 20.388 1.00 86.81 102 PHE A CA 1
ATOM 779 C C . PHE A 1 102 ? -2.390 13.541 20.985 1.00 86.81 102 PHE A C 1
ATOM 781 O O . PHE A 1 102 ? -3.477 13.499 21.558 1.00 86.81 102 PHE A O 1
ATOM 788 N N . PHE A 1 103 ? -1.712 14.680 20.812 1.00 90.94 103 PHE A N 1
ATOM 789 C CA . PHE A 1 103 ? -2.167 15.977 21.323 1.00 90.94 103 PHE A CA 1
ATOM 790 C C . PHE A 1 103 ? -3.108 16.733 20.370 1.00 90.94 103 PHE A C 1
ATOM 792 O O . PHE A 1 103 ? -3.772 17.681 20.793 1.00 90.94 103 PHE A O 1
ATOM 799 N N . ALA A 1 104 ? -3.200 16.332 19.100 1.00 86.50 104 ALA A N 1
ATOM 800 C CA . ALA A 1 104 ? -4.109 16.940 18.135 1.00 86.50 104 ALA A CA 1
ATOM 801 C C . ALA A 1 104 ? -5.581 16.748 18.539 1.00 86.50 104 ALA A C 1
ATOM 803 O O . ALA A 1 104 ? -6.038 15.634 18.816 1.00 86.50 104 ALA A O 1
ATOM 804 N N . LYS A 1 105 ? -6.354 17.842 18.520 1.00 78.12 105 LYS A N 1
ATOM 805 C CA . LYS A 1 105 ? -7.815 17.780 18.642 1.00 78.12 105 LYS A CA 1
ATOM 806 C C . LYS A 1 105 ? -8.383 17.188 17.359 1.00 78.12 105 LYS A C 1
ATOM 808 O O . LYS A 1 105 ? -8.230 17.790 16.307 1.00 78.12 105 LYS A O 1
ATOM 813 N N . LYS A 1 106 ? -9.050 16.038 17.470 1.00 74.81 106 LYS A N 1
ATOM 814 C CA . LYS A 1 106 ? -9.604 15.325 16.316 1.00 74.81 106 LYS A CA 1
ATOM 815 C C . LYS A 1 106 ? -11.034 15.772 16.039 1.00 74.81 106 LYS A C 1
ATOM 817 O O . LYS A 1 106 ? -11.910 15.588 16.888 1.00 74.81 106 LYS A O 1
ATOM 822 N N . GLY A 1 107 ? -11.266 16.354 14.867 1.00 71.44 107 GLY A N 1
ATOM 823 C CA . GLY A 1 107 ? -12.603 16.723 14.400 1.00 71.44 107 GLY A CA 1
ATOM 824 C C . GLY A 1 107 ? -13.439 15.496 13.989 1.00 71.44 107 GLY A C 1
ATOM 825 O O . GLY A 1 107 ? -12.877 14.462 13.626 1.00 71.44 107 GLY A O 1
ATOM 826 N N . PRO A 1 108 ? -14.784 15.580 13.975 1.00 66.56 108 PRO A N 1
ATOM 827 C CA . PRO A 1 108 ? -15.646 14.479 13.528 1.00 66.56 108 PRO A CA 1
ATOM 828 C C . PRO A 1 108 ? -15.343 13.995 12.100 1.00 66.56 108 PRO A C 1
ATOM 830 O O . PRO A 1 108 ? -15.387 12.796 11.839 1.00 66.56 108 PRO A O 1
ATOM 833 N N . ALA A 1 109 ? -14.978 14.912 11.196 1.00 63.72 109 ALA A N 1
ATOM 834 C CA . ALA A 1 109 ? -14.565 14.586 9.829 1.00 63.72 109 ALA A CA 1
ATOM 835 C C . ALA A 1 109 ? -13.213 13.845 9.783 1.00 63.72 109 ALA A C 1
ATOM 837 O O . ALA A 1 109 ? -13.056 12.870 9.052 1.00 63.72 109 ALA A O 1
ATOM 838 N N . GLU A 1 110 ? -12.253 14.232 10.630 1.00 63.44 110 GLU A N 1
ATOM 839 C CA . GLU A 1 110 ? -10.943 13.568 10.727 1.00 63.44 110 GLU A CA 1
ATOM 840 C C . GLU A 1 110 ? -11.056 12.142 11.283 1.00 63.44 110 GLU A C 1
ATOM 842 O O . GLU A 1 110 ? -10.298 11.249 10.902 1.00 63.44 110 GLU A O 1
ATOM 847 N N . LEU A 1 111 ? -12.036 11.903 12.158 1.00 61.56 111 LEU A N 1
ATOM 848 C CA . LEU A 1 111 ? -12.343 10.572 12.683 1.00 61.56 111 LEU A CA 1
ATOM 849 C C . LEU A 1 111 ? -13.082 9.680 11.668 1.00 61.56 111 LEU A C 1
ATOM 851 O O . LEU A 1 111 ? -13.032 8.458 11.812 1.00 61.56 111 LEU A O 1
ATOM 855 N N . GLY A 1 112 ? -13.750 10.265 10.667 1.00 59.12 112 GLY A N 1
ATOM 856 C CA . GLY A 1 112 ? -14.523 9.547 9.645 1.00 59.12 112 GLY A CA 1
ATOM 857 C C . GLY A 1 112 ? -13.725 9.148 8.399 1.00 59.12 112 GLY A C 1
ATOM 858 O O . GLY A 1 112 ? -14.046 8.144 7.765 1.00 59.12 112 GLY A O 1
ATOM 859 N N . ASN A 1 113 ? -12.658 9.883 8.073 1.00 59.88 113 ASN A N 1
ATOM 860 C CA . ASN A 1 113 ? -12.002 9.793 6.761 1.00 59.88 113 ASN A CA 1
ATOM 861 C C . ASN A 1 113 ? -10.844 8.796 6.656 1.00 59.88 113 ASN A C 1
ATOM 863 O O . ASN A 1 113 ? -10.235 8.685 5.595 1.00 59.88 113 ASN A O 1
ATOM 867 N N . TYR A 1 114 ? -10.547 8.033 7.710 1.00 61.25 114 TYR A N 1
ATOM 868 C CA . TYR A 1 114 ? -9.518 6.992 7.656 1.00 61.25 114 TYR A CA 1
ATOM 869 C C . TYR A 1 114 ? -10.125 5.588 7.733 1.00 61.25 114 TYR A C 1
ATOM 871 O O . TYR A 1 114 ? -10.995 5.346 8.574 1.00 61.25 114 TYR A O 1
ATOM 879 N N . PRO A 1 115 ? -9.639 4.621 6.926 1.00 62.94 115 PRO A N 1
ATOM 880 C CA . PRO A 1 115 ? -9.972 3.214 7.104 1.00 62.94 115 PRO A CA 1
ATOM 881 C C . PRO A 1 115 ? -9.308 2.710 8.396 1.00 62.94 115 PRO A C 1
ATOM 883 O O . PRO A 1 115 ? -8.194 2.179 8.399 1.00 62.94 115 PRO A O 1
ATOM 886 N N . GLN A 1 116 ? -9.985 2.947 9.519 1.00 75.50 116 GLN A N 1
ATOM 887 C CA . GLN A 1 116 ? -9.520 2.597 10.856 1.00 75.50 116 GLN A CA 1
ATOM 888 C C . GLN A 1 116 ? -9.990 1.193 11.219 1.00 75.50 116 GLN A C 1
ATOM 890 O O . GLN A 1 116 ? -11.186 0.896 11.243 1.00 75.50 116 GLN A O 1
ATOM 895 N N . TYR A 1 117 ? -9.042 0.328 11.554 1.00 82.44 117 TYR A N 1
ATOM 896 C CA . TYR A 1 117 ? -9.343 -0.966 12.135 1.00 82.44 117 TYR A CA 1
ATOM 897 C C . TYR A 1 117 ? -9.622 -0.796 13.627 1.00 82.44 117 TYR A C 1
ATOM 899 O O . TYR A 1 117 ? -8.733 -0.506 14.426 1.00 82.44 117 TYR A O 1
ATOM 907 N N . LEU A 1 118 ? -10.885 -0.959 14.007 1.00 84.31 118 LEU A N 1
ATOM 908 C CA . LEU A 1 118 ? -11.336 -0.769 15.383 1.00 84.31 118 LEU A CA 1
ATOM 909 C C . LEU A 1 118 ? -12.081 -2.017 15.859 1.00 84.31 118 LEU A C 1
ATOM 911 O O . LEU A 1 118 ? -13.310 -2.082 15.764 1.00 84.31 118 LEU A O 1
ATOM 915 N N . PRO A 1 119 ? -11.356 -3.049 16.322 1.00 87.00 119 PRO A N 1
ATOM 916 C CA . PRO A 1 119 ? -11.985 -4.246 16.852 1.00 87.00 119 PRO A CA 1
ATOM 917 C C . PRO A 1 119 ? -12.725 -3.918 18.155 1.00 87.00 119 PRO A C 1
ATOM 919 O O . PRO A 1 119 ? -12.309 -3.052 18.919 1.00 87.00 119 PRO A O 1
ATOM 922 N N . ALA A 1 120 ? -13.799 -4.657 18.450 1.00 88.12 120 ALA A N 1
ATOM 923 C CA . ALA A 1 120 ? -14.581 -4.462 19.677 1.00 88.12 120 ALA A CA 1
ATOM 924 C C . ALA A 1 120 ? -13.756 -4.662 20.963 1.00 88.12 120 ALA A C 1
ATOM 926 O O . ALA A 1 120 ? -14.067 -4.088 22.003 1.00 88.12 120 ALA A O 1
ATOM 927 N N . ARG A 1 121 ? -12.707 -5.491 20.896 1.00 90.25 121 ARG A N 1
ATOM 928 C CA . ARG A 1 121 ? -11.731 -5.695 21.969 1.00 90.25 121 ARG A CA 1
ATOM 929 C C . ARG A 1 121 ? -10.333 -5.769 21.378 1.00 90.25 121 ARG A C 1
ATOM 931 O O . ARG A 1 121 ? -10.115 -6.448 20.371 1.00 90.25 121 ARG A O 1
ATOM 93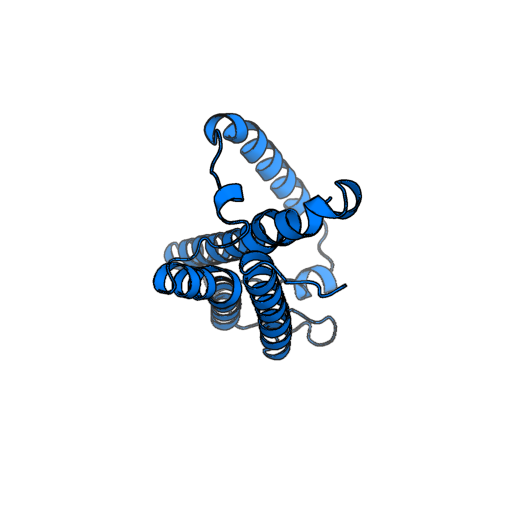8 N N . TRP A 1 122 ? -9.398 -5.097 22.033 1.00 92.75 122 TRP A N 1
ATOM 939 C CA . TRP A 1 122 ? -7.982 -5.191 21.715 1.00 92.75 122 TRP A CA 1
ATOM 940 C C . TRP A 1 122 ? -7.367 -6.410 22.400 1.00 92.75 122 TRP A C 1
ATOM 942 O O . TRP A 1 122 ? -7.695 -6.741 23.535 1.00 92.75 122 TRP A O 1
ATOM 952 N N . GLY A 1 123 ? -6.476 -7.082 21.684 1.00 95.31 123 GLY A N 1
ATOM 953 C CA . GLY A 1 123 ? -5.698 -8.218 22.165 1.00 95.31 123 GLY A CA 1
ATOM 954 C C . GLY A 1 123 ? -4.503 -8.433 21.244 1.00 95.31 123 GLY A C 1
ATOM 955 O O . GLY A 1 123 ? -4.482 -7.891 20.136 1.00 95.31 123 GLY A O 1
ATOM 956 N N . ALA A 1 124 ? -3.521 -9.227 21.674 1.00 95.56 124 ALA A N 1
ATOM 957 C CA . ALA A 1 124 ? -2.249 -9.380 20.961 1.00 95.56 124 ALA A CA 1
ATOM 958 C C . ALA A 1 124 ? -2.424 -9.741 19.473 1.00 95.56 124 ALA A C 1
ATOM 960 O O . ALA A 1 124 ? -1.851 -9.084 18.610 1.00 95.56 124 ALA A O 1
ATOM 961 N N . GLY A 1 125 ? -3.299 -10.702 19.149 1.00 96.00 125 GLY A N 1
ATOM 962 C CA . GLY A 1 125 ? -3.568 -11.079 17.755 1.00 96.00 125 GLY A CA 1
ATOM 963 C C . GLY A 1 125 ? -4.208 -9.963 16.919 1.00 96.00 125 GLY A C 1
ATOM 964 O O . GLY A 1 125 ? -3.932 -9.839 15.731 1.00 96.00 125 GLY A O 1
ATOM 965 N N . LYS A 1 126 ? -5.034 -9.106 17.532 1.00 94.31 126 LYS A N 1
ATOM 966 C CA . LYS A 1 126 ? -5.656 -7.959 16.851 1.00 94.31 126 LYS A CA 1
ATOM 967 C C . LYS A 1 126 ? -4.646 -6.840 16.596 1.00 94.31 126 LYS A C 1
ATOM 969 O O . LYS A 1 126 ? -4.713 -6.223 15.541 1.00 94.31 126 LYS A O 1
ATOM 974 N N . ILE A 1 127 ? -3.713 -6.630 17.525 1.00 93.25 127 ILE A N 1
ATOM 975 C CA . ILE A 1 127 ? -2.587 -5.701 17.362 1.00 93.25 127 ILE A CA 1
ATOM 976 C C . ILE A 1 127 ? -1.661 -6.194 16.248 1.00 93.25 127 ILE A C 1
ATOM 978 O O . ILE A 1 127 ? -1.358 -5.436 15.334 1.00 93.25 127 ILE A O 1
ATOM 982 N N . ALA A 1 128 ? -1.270 -7.472 16.277 1.00 95.12 128 ALA A N 1
ATOM 983 C CA . ALA A 1 128 ? -0.422 -8.063 15.245 1.00 95.12 128 ALA A CA 1
ATOM 984 C C . ALA A 1 128 ? -1.053 -7.943 13.849 1.00 95.12 128 ALA A C 1
ATOM 986 O O . ALA A 1 128 ? -0.384 -7.545 12.902 1.00 95.12 128 ALA A O 1
ATOM 987 N N . LEU A 1 129 ? -2.355 -8.220 13.730 1.00 94.56 129 LEU A N 1
ATOM 988 C CA . LEU A 1 129 ? -3.084 -8.094 12.469 1.00 94.56 129 LEU A CA 1
ATOM 989 C C . LEU A 1 129 ? -3.131 -6.647 11.961 1.00 94.56 129 LEU A C 1
ATOM 991 O O . LEU A 1 129 ? -2.988 -6.414 10.760 1.00 94.56 129 LEU A O 1
ATOM 995 N N . GLU A 1 130 ? -3.288 -5.677 12.864 1.00 92.81 130 GLU A N 1
ATOM 996 C CA . GLU A 1 130 ? -3.248 -4.263 12.492 1.00 92.81 130 GLU A CA 1
ATOM 997 C C . GLU A 1 130 ? -1.868 -3.862 11.974 1.00 92.81 130 GLU A C 1
ATOM 999 O O . GLU A 1 130 ? -1.774 -3.293 10.888 1.00 92.81 130 GLU A O 1
ATOM 1004 N N . LEU A 1 131 ? -0.809 -4.234 12.697 1.00 92.69 131 LEU A N 1
ATOM 1005 C CA . LEU A 1 131 ? 0.572 -3.960 12.302 1.00 92.69 131 LEU A CA 1
ATOM 1006 C C . LEU A 1 131 ? 0.896 -4.585 10.942 1.00 92.69 131 LEU A C 1
ATOM 1008 O O . LEU A 1 131 ? 1.323 -3.878 10.037 1.00 92.69 131 LEU A O 1
ATOM 1012 N N . VAL A 1 132 ? 0.624 -5.881 10.767 1.00 95.94 132 VAL A N 1
ATOM 1013 C CA . VAL A 1 132 ? 0.916 -6.597 9.516 1.00 95.94 132 VAL A CA 1
ATOM 1014 C C . VAL A 1 132 ? 0.132 -6.008 8.346 1.00 95.94 132 VAL A C 1
ATOM 1016 O O . VAL A 1 132 ? 0.711 -5.757 7.291 1.00 95.94 132 VAL A O 1
ATOM 1019 N N . SER A 1 133 ? -1.170 -5.753 8.512 1.00 94.69 133 SER A N 1
ATOM 1020 C CA . SER A 1 133 ? -1.984 -5.202 7.421 1.00 94.69 133 SER A CA 1
ATOM 1021 C C . SER A 1 133 ? -1.537 -3.798 7.004 1.00 94.69 133 SER A C 1
ATOM 1023 O O . SER A 1 133 ? -1.524 -3.502 5.809 1.00 94.69 133 SER A O 1
ATOM 1025 N N . TRP A 1 134 ? -1.124 -2.952 7.954 1.00 93.19 134 TRP A N 1
ATOM 1026 C CA . TRP A 1 134 ? -0.532 -1.649 7.650 1.00 93.19 134 TRP A CA 1
ATOM 1027 C C . TRP A 1 134 ? 0.823 -1.768 6.976 1.00 93.19 134 TRP A C 1
ATOM 1029 O O . TRP A 1 134 ? 1.054 -1.067 5.997 1.00 93.19 134 TRP A O 1
ATOM 1039 N N . SER A 1 135 ? 1.704 -2.645 7.462 1.00 93.94 135 SER A N 1
ATOM 1040 C CA . SER A 1 135 ? 3.01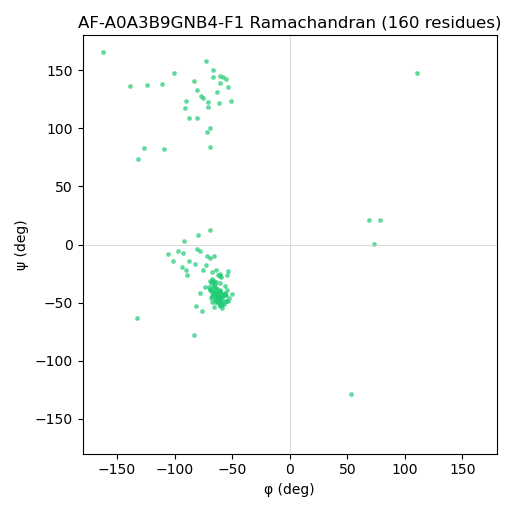9 -2.852 6.853 1.00 93.94 135 SER A CA 1
ATOM 1041 C C . SER A 1 135 ? 2.893 -3.295 5.398 1.00 93.94 135 SER A C 1
ATOM 1043 O O . SER A 1 135 ? 3.557 -2.723 4.542 1.00 93.94 135 SER A O 1
ATOM 1045 N N . LEU A 1 136 ? 2.002 -4.247 5.098 1.00 95.56 136 LEU A N 1
ATOM 1046 C CA . LEU A 1 136 ? 1.736 -4.684 3.723 1.00 95.56 136 LEU A CA 1
ATOM 1047 C C . LEU A 1 136 ? 1.178 -3.545 2.864 1.00 95.56 136 LEU A C 1
ATOM 1049 O O . LEU A 1 136 ? 1.679 -3.293 1.770 1.00 95.56 136 LEU A O 1
ATOM 1053 N N . TYR A 1 137 ? 0.169 -2.832 3.370 1.00 94.38 137 TYR A N 1
ATOM 1054 C CA . TYR A 1 137 ? -0.428 -1.703 2.661 1.00 94.38 137 TYR A CA 1
ATOM 1055 C C . TYR A 1 137 ? 0.602 -0.609 2.348 1.00 94.38 137 TYR A C 1
ATOM 1057 O O . TYR A 1 137 ? 0.719 -0.191 1.199 1.00 94.38 137 TYR A O 1
ATOM 1065 N N . LEU A 1 138 ? 1.375 -0.177 3.350 1.00 92.69 138 LEU A N 1
ATOM 1066 C CA . LEU A 1 138 ? 2.394 0.863 3.199 1.00 92.69 138 LEU A CA 1
ATOM 1067 C C . LEU A 1 138 ? 3.534 0.413 2.297 1.00 92.69 138 LEU A C 1
ATOM 1069 O O . LEU A 1 138 ? 4.036 1.217 1.527 1.00 92.69 138 LEU A O 1
ATOM 1073 N N . TYR A 1 139 ? 3.916 -0.858 2.344 1.00 93.25 139 TYR A N 1
ATOM 1074 C CA . TYR A 1 139 ? 4.944 -1.383 1.458 1.00 93.25 139 TYR A CA 1
ATOM 1075 C C . TYR A 1 139 ? 4.506 -1.343 -0.015 1.00 93.25 139 TYR A C 1
ATOM 1077 O O . TYR A 1 139 ? 5.247 -0.849 -0.862 1.00 93.25 139 TYR A O 1
ATOM 1085 N N . ALA A 1 140 ? 3.278 -1.779 -0.323 1.00 94.94 140 ALA A N 1
ATOM 1086 C CA . ALA A 1 140 ? 2.729 -1.643 -1.674 1.00 94.94 140 ALA A CA 1
ATOM 1087 C C . ALA A 1 140 ? 2.559 -0.173 -2.082 1.00 94.94 140 ALA A C 1
ATOM 1089 O O . ALA A 1 140 ? 2.842 0.184 -3.222 1.00 94.94 140 ALA A O 1
ATOM 1090 N N . TYR A 1 141 ? 2.133 0.687 -1.154 1.00 92.81 141 TYR A N 1
ATOM 1091 C CA . TYR A 1 141 ? 2.020 2.124 -1.387 1.00 92.81 141 TYR A CA 1
ATOM 1092 C C . TYR A 1 141 ? 3.385 2.738 -1.741 1.00 92.81 141 TYR A C 1
ATOM 1094 O O . TYR A 1 141 ? 3.527 3.364 -2.788 1.00 92.81 141 TYR A O 1
ATOM 1102 N N . GLU A 1 142 ? 4.409 2.508 -0.918 1.00 91.56 142 GLU A N 1
ATOM 1103 C CA . GLU A 1 142 ? 5.781 2.973 -1.155 1.00 91.56 142 GLU A CA 1
ATOM 1104 C C . GLU A 1 142 ? 6.309 2.479 -2.502 1.00 91.56 142 GLU A C 1
ATOM 1106 O O . GLU A 1 142 ? 6.878 3.258 -3.266 1.00 91.56 142 GLU A O 1
ATOM 1111 N N . PHE A 1 143 ? 6.046 1.220 -2.852 1.00 92.75 143 PHE A N 1
ATOM 1112 C CA . PHE A 1 143 ? 6.409 0.697 -4.160 1.00 92.75 143 PHE A CA 1
ATOM 1113 C C . PHE A 1 143 ? 5.723 1.427 -5.318 1.00 92.75 143 PHE A C 1
ATOM 1115 O O . PHE A 1 143 ? 6.397 1.796 -6.276 1.00 92.75 143 PHE A O 1
ATOM 1122 N N . VAL A 1 144 ? 4.411 1.657 -5.260 1.00 92.94 144 VAL A N 1
ATOM 1123 C CA . VAL A 1 144 ? 3.702 2.342 -6.351 1.00 92.94 144 VAL A CA 1
ATOM 1124 C C . VAL A 1 144 ? 4.226 3.765 -6.522 1.00 92.94 144 VAL A C 1
ATOM 1126 O O . VAL A 1 144 ? 4.530 4.160 -7.644 1.00 92.94 144 VAL A O 1
ATOM 1129 N N . PHE A 1 145 ? 4.366 4.522 -5.433 1.00 89.06 145 PHE A N 1
ATOM 1130 C CA . PHE A 1 145 ? 4.724 5.941 -5.500 1.00 89.06 145 PHE A CA 1
ATOM 1131 C C . PHE A 1 145 ? 6.225 6.176 -5.670 1.00 89.06 145 PHE A C 1
ATOM 1133 O O . PHE A 1 145 ? 6.636 6.871 -6.596 1.00 89.06 145 PHE A O 1
ATOM 1140 N N . ARG A 1 146 ? 7.054 5.596 -4.800 1.00 84.38 146 ARG A N 1
ATOM 1141 C CA . ARG A 1 146 ? 8.509 5.817 -4.800 1.00 84.38 146 ARG A CA 1
ATOM 1142 C C . ARG A 1 146 ? 9.287 4.778 -5.595 1.00 84.38 146 ARG A C 1
ATOM 1144 O O . ARG A 1 146 ? 10.425 5.037 -5.966 1.00 84.38 146 ARG A O 1
ATOM 1151 N N . GLY A 1 147 ? 8.695 3.619 -5.856 1.00 87.38 147 GLY A N 1
ATOM 1152 C CA . GLY A 1 147 ? 9.263 2.637 -6.769 1.00 87.38 147 GLY A CA 1
ATOM 1153 C C . GLY A 1 147 ? 8.911 2.973 -8.213 1.00 87.38 147 GLY A C 1
ATOM 1154 O O . GLY A 1 147 ? 9.733 3.490 -8.962 1.00 87.38 147 GLY A O 1
ATOM 1155 N N . PHE A 1 148 ? 7.678 2.670 -8.612 1.00 89.31 148 PHE A N 1
ATOM 1156 C CA . PHE A 1 148 ? 7.255 2.737 -10.006 1.00 89.31 148 PHE A CA 1
ATOM 1157 C C . PHE A 1 148 ? 7.005 4.159 -10.516 1.00 89.31 148 PHE A C 1
ATOM 1159 O O . PHE A 1 148 ? 7.615 4.546 -11.508 1.00 89.31 148 PHE A O 1
ATOM 1166 N N . LEU A 1 149 ? 6.117 4.933 -9.879 1.00 87.19 149 LEU A N 1
ATOM 1167 C CA . LEU A 1 149 ? 5.729 6.257 -10.380 1.00 87.19 149 LEU A CA 1
ATOM 1168 C C . LEU A 1 149 ? 6.922 7.210 -10.408 1.00 87.19 149 LEU A C 1
ATOM 1170 O O . LEU A 1 149 ? 7.147 7.860 -11.423 1.00 87.19 149 LEU A O 1
ATOM 1174 N N . LEU A 1 150 ? 7.728 7.232 -9.343 1.00 84.38 150 LEU A N 1
ATOM 1175 C CA . LEU A 1 150 ? 8.974 7.992 -9.318 1.00 84.38 150 LEU A CA 1
ATOM 1176 C C . LEU A 1 150 ? 9.895 7.597 -10.480 1.00 84.38 150 LEU A C 1
ATOM 1178 O O . LEU A 1 150 ? 10.372 8.470 -11.200 1.00 84.38 150 LEU A O 1
ATOM 1182 N N . TYR A 1 151 ? 10.112 6.296 -10.697 1.00 84.00 151 TYR A N 1
ATOM 1183 C CA . TYR A 1 151 ? 10.941 5.799 -11.797 1.00 84.00 151 TYR A CA 1
ATOM 1184 C C . TYR A 1 151 ? 10.390 6.197 -13.175 1.00 84.00 151 TYR A C 1
ATOM 1186 O O . TYR A 1 151 ? 11.154 6.625 -14.035 1.00 84.00 151 TYR A O 1
ATOM 1194 N N . ALA A 1 152 ? 9.073 6.102 -13.372 1.00 83.81 152 ALA A N 1
ATOM 1195 C CA . ALA A 1 152 ? 8.409 6.444 -14.628 1.00 83.81 152 ALA A CA 1
ATOM 1196 C C . ALA A 1 152 ? 8.419 7.956 -14.921 1.00 83.81 152 ALA A C 1
ATOM 1198 O O . ALA A 1 152 ? 8.461 8.355 -16.083 1.00 83.81 152 ALA A O 1
ATOM 1199 N N . LEU A 1 153 ? 8.384 8.799 -13.884 1.00 84.19 153 LEU A N 1
ATOM 1200 C CA . LEU A 1 153 ? 8.359 10.260 -14.016 1.00 84.19 153 LEU A CA 1
ATOM 1201 C C . LEU A 1 153 ? 9.756 10.889 -14.040 1.00 84.19 153 LEU A C 1
ATOM 1203 O O . LEU A 1 153 ? 9.907 11.986 -14.574 1.00 84.19 153 LEU A O 1
ATOM 1207 N N . LEU A 1 154 ? 10.782 10.207 -13.522 1.00 82.81 154 LEU A N 1
ATOM 1208 C CA . LEU A 1 154 ? 12.160 10.710 -13.478 1.00 82.81 154 LEU A CA 1
ATOM 1209 C C . LEU A 1 154 ? 12.676 11.241 -14.834 1.00 82.81 154 LEU A C 1
ATOM 1211 O O . LEU A 1 154 ? 13.292 12.311 -14.840 1.00 82.81 154 LEU A O 1
ATOM 1215 N N . PRO A 1 155 ? 12.421 10.574 -15.984 1.00 83.44 155 PRO A N 1
ATOM 1216 C CA . PRO A 1 155 ? 12.859 11.066 -17.293 1.00 83.44 155 PRO A CA 1
ATOM 1217 C C . PRO A 1 155 ? 12.222 12.399 -17.707 1.00 83.44 155 PRO A C 1
ATOM 1219 O O . PRO A 1 155 ? 12.790 13.113 -18.529 1.00 83.44 155 PRO A O 1
ATOM 1222 N N . LEU A 1 156 ? 11.066 12.758 -17.137 1.00 80.88 156 LEU A N 1
ATOM 1223 C CA . LEU A 1 156 ? 10.390 14.035 -17.394 1.00 80.88 156 LEU A CA 1
ATOM 1224 C C . LEU A 1 156 ? 11.001 15.196 -16.591 1.00 80.88 156 LEU A C 1
ATOM 1226 O O . LEU A 1 156 ? 10.610 16.349 -16.768 1.00 80.88 156 LEU A O 1
ATOM 1230 N N . GLY A 1 157 ? 11.983 14.903 -15.736 1.00 77.44 157 GLY A N 1
ATOM 1231 C CA . GLY A 1 157 ? 12.694 15.866 -14.907 1.00 77.44 157 GLY A CA 1
ATOM 1232 C C . GLY A 1 157 ? 12.355 15.719 -13.427 1.00 77.44 157 GLY A C 1
ATOM 1233 O O . GLY A 1 157 ? 11.233 15.402 -13.038 1.00 77.44 157 GLY A O 1
ATOM 1234 N N . THR A 1 158 ? 13.337 16.010 -12.573 1.00 73.50 158 THR A N 1
ATOM 1235 C CA . THR A 1 158 ? 13.223 15.864 -11.113 1.00 73.50 158 THR A CA 1
ATOM 1236 C C . THR A 1 158 ? 12.120 16.729 -10.498 1.00 73.50 158 THR A C 1
ATOM 1238 O O . THR A 1 158 ? 11.551 16.342 -9.488 1.00 73.50 158 THR A O 1
ATOM 1241 N N . GLY A 1 159 ? 11.769 17.862 -11.117 1.00 67.25 159 GLY A N 1
ATOM 1242 C CA . GLY A 1 159 ? 10.688 18.740 -10.651 1.00 67.25 159 GLY A CA 1
ATOM 1243 C C . GLY A 1 159 ? 9.268 18.199 -10.863 1.00 67.25 159 GLY A C 1
ATOM 1244 O O . GLY A 1 159 ? 8.347 18.697 -10.231 1.00 67.25 159 GLY A O 1
ATOM 1245 N N . LEU A 1 160 ? 9.082 17.196 -11.730 1.00 61.81 160 LEU A N 1
ATOM 1246 C CA . LEU A 1 160 ? 7.803 16.491 -11.912 1.00 61.81 160 LEU A CA 1
ATOM 1247 C C . LEU A 1 160 ? 7.741 15.176 -11.117 1.00 61.81 160 LEU A C 1
ATOM 1249 O O . LEU A 1 160 ? 6.711 14.507 -11.105 1.00 61.81 160 LEU A O 1
ATOM 1253 N N . ALA A 1 161 ? 8.854 14.800 -10.486 1.00 55.81 161 ALA A N 1
ATOM 1254 C CA . ALA A 1 161 ? 9.063 13.523 -9.818 1.00 55.81 161 ALA A CA 1
ATOM 1255 C C . ALA A 1 161 ? 9.022 13.625 -8.275 1.00 55.81 161 ALA A C 1
ATOM 1257 O O . ALA A 1 161 ? 9.043 12.595 -7.603 1.00 55.81 161 ALA A O 1
ATOM 1258 N N . ILE A 1 162 ? 8.972 14.844 -7.720 1.00 47.72 162 ILE A N 1
ATOM 1259 C CA . ILE A 1 162 ? 8.937 15.166 -6.279 1.00 47.72 162 ILE A CA 1
ATOM 1260 C C . ILE A 1 162 ? 7.625 15.889 -5.975 1.00 47.72 162 ILE A C 1
ATOM 1262 O O . ILE A 1 162 ? 7.013 15.566 -4.933 1.00 47.72 162 ILE A O 1
#

Foldseek 3Di:
DDPPDDPVNVVLVVVVVLVVVLVVVLVVVVLFFDLVPLDQDALVSLLVSLVSLLCSQPVVQVVVCVVVVHDDFLPVLLDCPCVVVCVVVVVVVVVVVCVCVVPDDADSSNSRRDNDNDDPDDDPVSVVSVVVSVVSSVSSVCCVLVRSQLRVCVVVDPVRND

Secondary structure (DSSP, 8-state):
------HHHHHHHHHHHHHHHHHHHHHHTT-S--TT--PPPPHHHHHHHHHHHHIIIIIHHHHHHHHTTPPPTTSGGG----HHHHHHHHHHHHHHHHHHHHHSPPPHHHHHSS-----SS--HHHHHHHHHHHHHHHHHHHIIIIIIIHHHHGGG-GGGT-

Radius of gyration: 18.9 Å; Cα contacts (8 Å, |Δi|>4): 113; chains: 1; bounding box: 42×34×61 Å

Sequence (162 aa):
MTIALESNDLIQSGYLVWLIVAYVAYIATGALPSDKQPFRKPPLRVLVDRLGFFIAFFALPLLVFTLAGWSMPGYASLGMGEPMRWLAPTLGISALAFAIGFFAKKGPAELGNYPQYLPARWGAGKIALELVSWSLYLYAYEFVFRGFLLYALLPLGTGLAI

Solvent-accessible surface area (backbone atoms only — not comparable to full-atom values): 9338 Å² total; per-residue (Å²): 137,80,84,78,73,53,73,66,57,52,54,53,51,52,50,52,50,48,52,52,54,52,47,54,54,46,48,71,70,58,62,58,62,44,94,90,54,56,67,83,62,55,39,68,55,39,49,49,42,32,50,49,48,21,36,70,63,31,52,50,53,52,50,53,25,56,75,69,74,44,83,58,76,30,54,79,64,66,60,72,82,62,56,77,78,45,45,63,60,50,52,53,50,50,52,50,52,48,50,52,65,67,73,49,85,78,49,76,66,69,70,32,60,53,86,60,72,66,64,98,65,87,47,73,70,56,52,50,50,50,53,52,43,46,52,45,29,50,51,24,48,46,38,44,51,63,7,31,48,26,57,72,31,41,86,78,32,68,88,75,41,113

pLDDT: mean 84.34, std 13.57, range [37.34, 97.69]